Protein AF-A0A3D5RVN5-F1 (afdb_monomer_lite)

Radius of gyration: 19.56 Å; chains: 1; bounding box: 41×26×54 Å

Foldseek 3Di:
DDDQQDDADPPGDPVRVVVSVVSVVVVVVVVPVPDPPPPPCVLDDPVLLLLLLVLLVVDDLVRSCVVVVHDSVVSVVSLVVVCVSVVFDPDPCRSSVVSVVVVVSND

Structure (mmCIF, N/CA/C/O backbone):
data_AF-A0A3D5RVN5-F1
#
_entry.id   AF-A0A3D5RVN5-F1
#
loop_
_atom_site.group_PDB
_atom_site.id
_atom_site.type_symbol
_atom_site.label_atom_id
_atom_site.label_alt_id
_atom_site.label_comp_id
_atom_site.label_asym_id
_atom_site.label_entity_id
_atom_site.label_seq_id
_atom_site.pdbx_PDB_ins_code
_atom_site.Cartn_x
_atom_site.Cartn_y
_atom_site.Cartn_z
_atom_site.occupancy
_atom_site.B_iso_or_equiv
_atom_site.auth_seq_id
_atom_site.auth_comp_id
_atom_site.auth_asym_id
_atom_site.auth_atom_id
_atom_site.pdbx_PDB_model_num
ATOM 1 N N . THR A 1 1 ? -13.502 -12.939 15.992 1.00 49.72 1 THR A N 1
ATOM 2 C CA . THR A 1 1 ? -13.423 -12.189 17.265 1.00 49.72 1 THR A CA 1
ATOM 3 C C . THR A 1 1 ? -13.947 -10.793 17.013 1.00 49.72 1 THR A C 1
ATOM 5 O O . THR A 1 1 ? -13.400 -10.099 16.169 1.00 49.72 1 THR A O 1
ATOM 8 N N . THR A 1 2 ? -15.058 -10.403 17.633 1.00 63.16 2 THR A N 1
ATOM 9 C CA . THR A 1 2 ? -15.615 -9.047 17.506 1.00 63.16 2 THR A CA 1
ATOM 10 C C . THR A 1 2 ? -14.771 -8.077 18.327 1.00 63.16 2 THR A C 1
ATOM 12 O O . THR A 1 2 ? -14.625 -8.278 19.530 1.00 63.16 2 THR A O 1
ATOM 15 N N . ASN A 1 3 ? -14.202 -7.056 17.683 1.00 76.62 3 ASN A N 1
ATOM 16 C CA . ASN A 1 3 ? -13.472 -5.984 18.357 1.00 76.62 3 ASN A CA 1
ATOM 17 C C . ASN A 1 3 ? -14.460 -4.843 18.673 1.00 76.62 3 ASN A C 1
ATOM 19 O O . ASN A 1 3 ? -14.950 -4.217 17.732 1.00 76.62 3 ASN A O 1
ATOM 23 N N . PRO A 1 4 ? -14.831 -4.608 19.941 1.00 82.06 4 PRO A N 1
ATOM 24 C CA . PRO A 1 4 ? -15.766 -3.545 20.300 1.00 82.06 4 PRO A CA 1
ATOM 25 C C . PRO A 1 4 ? -15.130 -2.160 20.107 1.00 82.06 4 PRO A C 1
ATOM 27 O O . PRO A 1 4 ? -13.950 -1.966 20.385 1.00 82.06 4 PRO A O 1
ATOM 30 N N . TYR A 1 5 ? -15.924 -1.187 19.654 1.00 83.50 5 TYR A N 1
ATOM 31 C CA . TYR A 1 5 ? -15.461 0.188 19.404 1.00 83.50 5 TYR A CA 1
ATOM 32 C C . TYR A 1 5 ? -15.256 1.016 20.682 1.00 83.50 5 TYR A C 1
ATOM 34 O O . TYR A 1 5 ? -14.568 2.032 20.662 1.00 83.50 5 TYR A O 1
ATOM 42 N N . GLY A 1 6 ? -15.833 0.578 21.799 1.00 84.25 6 GLY A N 1
ATOM 43 C CA . GLY A 1 6 ? -15.680 1.205 23.103 1.00 84.25 6 GLY A CA 1
ATOM 44 C C . GLY A 1 6 ? -16.324 0.357 24.195 1.00 84.25 6 GLY A C 1
ATOM 45 O O . GLY A 1 6 ? -17.112 -0.548 23.911 1.00 84.25 6 GLY A O 1
ATOM 46 N N . PHE A 1 7 ? -15.969 0.641 25.445 1.00 87.00 7 PHE A N 1
ATOM 47 C CA . PHE A 1 7 ? -16.444 -0.093 26.615 1.00 87.00 7 PHE A CA 1
ATOM 48 C C . PHE A 1 7 ? -17.177 0.850 27.570 1.00 87.00 7 PHE A C 1
ATOM 50 O O . PHE A 1 7 ? -16.694 1.938 27.870 1.00 87.00 7 PHE A O 1
ATOM 57 N N . LEU A 1 8 ? -18.323 0.401 28.082 1.00 91.00 8 LEU A N 1
ATOM 58 C CA . LEU A 1 8 ? -19.117 1.100 29.092 1.00 91.00 8 LEU A CA 1
ATOM 59 C C . LEU A 1 8 ? -19.122 0.276 30.380 1.00 91.00 8 LEU A C 1
ATOM 61 O O . LEU A 1 8 ? -19.631 -0.844 30.406 1.00 91.00 8 LEU A O 1
ATOM 65 N N . VAL A 1 9 ? -18.555 0.836 31.448 1.00 87.56 9 VAL A N 1
ATOM 66 C CA . VAL A 1 9 ? -18.496 0.202 32.773 1.00 87.56 9 VAL A CA 1
ATOM 67 C C . VAL A 1 9 ? -19.555 0.826 33.677 1.00 87.56 9 VAL A C 1
ATOM 69 O O . VAL A 1 9 ? -19.736 2.041 33.686 1.00 87.56 9 VAL A O 1
ATOM 72 N N . LYS A 1 10 ? -20.282 -0.010 34.426 1.00 88.81 10 LYS A N 1
ATOM 73 C CA . LYS A 1 10 ? -21.294 0.448 35.386 1.00 88.81 10 LYS A CA 1
ATOM 74 C C . LYS A 1 10 ? -20.659 0.843 36.730 1.00 88.81 10 LYS A C 1
ATOM 76 O O . LYS A 1 10 ? -19.724 0.168 37.155 1.00 88.81 10 LYS A O 1
ATOM 81 N N . PRO A 1 11 ? -21.229 1.831 37.443 1.00 89.81 11 PRO A N 1
ATOM 82 C CA . PRO A 1 11 ? -22.283 2.747 36.996 1.00 89.81 11 PRO A CA 1
ATOM 83 C C . PRO A 1 11 ? -21.733 3.752 35.969 1.00 89.81 11 PRO A C 1
ATOM 85 O O . PRO A 1 11 ? -20.658 4.314 36.157 1.00 89.81 11 PRO A O 1
ATOM 88 N N . TYR A 1 12 ? -22.455 3.952 34.866 1.00 85.88 12 TYR A N 1
ATOM 89 C CA . TYR A 1 12 ? -22.026 4.845 33.788 1.00 85.88 12 TYR A CA 1
ATOM 90 C C . TYR A 1 12 ? -22.633 6.238 33.938 1.00 85.88 12 TYR A C 1
ATOM 92 O O . TYR A 1 12 ? -23.729 6.403 34.472 1.00 85.88 12 TYR A O 1
ATOM 100 N N . HIS A 1 13 ? -21.919 7.226 33.410 1.00 90.94 13 HIS A N 1
ATOM 101 C CA . HIS A 1 13 ? -22.361 8.612 33.339 1.00 90.94 13 HIS A CA 1
ATOM 102 C C . HIS A 1 13 ? -22.850 8.917 31.922 1.00 90.94 13 HIS A C 1
ATOM 104 O O . HIS A 1 13 ? -22.323 8.368 30.952 1.00 90.94 13 HIS A O 1
ATOM 110 N N . GLU A 1 14 ? -23.831 9.810 31.800 1.00 91.94 14 GLU A N 1
ATOM 111 C CA . GLU A 1 14 ? -24.433 10.211 30.520 1.00 91.94 14 GLU A CA 1
ATOM 112 C C . GLU A 1 14 ? -23.368 10.631 29.493 1.00 91.94 14 GLU A C 1
ATOM 114 O O . GLU A 1 14 ? -23.342 10.111 28.379 1.00 91.94 14 GLU A O 1
ATOM 119 N N . ALA A 1 15 ? -22.395 11.450 29.908 1.00 89.44 15 ALA A N 1
ATOM 120 C CA . ALA A 1 15 ? -21.283 11.877 29.057 1.00 89.44 15 ALA A CA 1
ATOM 121 C C . ALA A 1 15 ? -20.490 10.697 28.458 1.00 89.44 15 ALA A C 1
ATOM 123 O O . ALA A 1 15 ? -20.151 10.709 27.278 1.00 89.44 15 ALA A O 1
ATOM 124 N N . THR A 1 16 ? -20.239 9.642 29.241 1.00 89.19 16 THR A N 1
ATOM 125 C CA . THR A 1 16 ? -19.499 8.459 28.774 1.00 89.1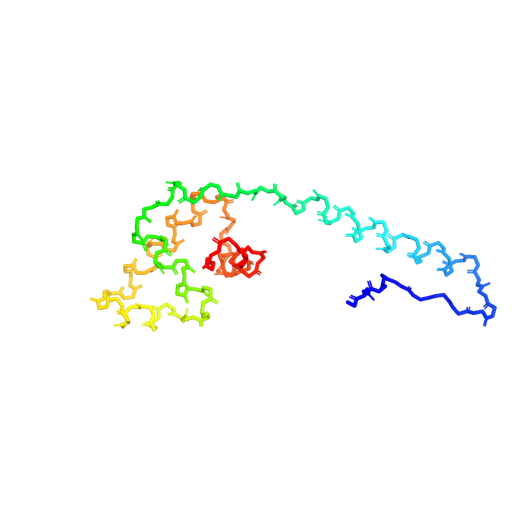9 16 THR A CA 1
ATOM 126 C C . THR A 1 16 ? -20.291 7.672 27.733 1.00 89.19 16 THR A C 1
ATOM 128 O O . THR A 1 16 ? -19.707 7.142 26.787 1.00 89.19 16 THR A O 1
ATOM 131 N N . VAL A 1 17 ? -21.618 7.609 27.877 1.00 92.88 17 VAL A N 1
ATOM 132 C CA . VAL A 1 17 ? -22.498 6.974 26.887 1.00 92.88 17 VAL A CA 1
ATOM 133 C C . VAL A 1 17 ? -22.442 7.742 25.569 1.00 92.88 17 VAL A C 1
ATOM 135 O O . VAL A 1 17 ? -22.201 7.129 24.530 1.00 92.88 17 VAL A O 1
ATOM 138 N N . HIS A 1 18 ? -22.569 9.072 25.617 1.00 93.62 18 HIS A N 1
ATOM 139 C CA . HIS A 1 18 ? -22.499 9.922 24.427 1.00 93.62 18 HIS A CA 1
ATOM 140 C C . HIS A 1 18 ? -21.174 9.769 23.683 1.00 93.62 18 HIS A C 1
ATOM 142 O O . HIS A 1 18 ? -21.185 9.442 22.499 1.00 93.62 18 HIS A O 1
ATOM 148 N N . THR A 1 19 ? -20.039 9.893 24.377 1.00 89.50 19 THR A N 1
ATOM 149 C CA . THR A 1 19 ? -18.716 9.734 23.752 1.00 89.50 19 THR A CA 1
ATOM 150 C C . THR A 1 19 ? -18.540 8.345 23.139 1.00 89.50 19 THR A C 1
ATOM 152 O O . THR A 1 19 ? -18.024 8.217 22.033 1.00 89.50 19 THR A O 1
ATOM 155 N N . THR A 1 20 ? -18.994 7.287 23.821 1.00 91.56 20 THR A N 1
ATOM 156 C CA . THR A 1 20 ? -18.872 5.915 23.297 1.00 91.56 20 THR A CA 1
ATOM 157 C C . THR A 1 20 ? -19.691 5.729 22.016 1.00 91.56 20 THR A C 1
ATOM 159 O O . THR A 1 20 ? -19.219 5.097 21.071 1.00 91.56 20 THR A O 1
ATOM 162 N N . ILE A 1 21 ? -20.898 6.304 21.959 1.00 93.06 21 ILE A N 1
ATOM 163 C CA . ILE A 1 21 ? -21.747 6.281 20.761 1.00 93.06 21 ILE A CA 1
ATOM 164 C C . ILE A 1 21 ? -21.105 7.091 19.630 1.00 93.06 21 ILE A C 1
ATOM 166 O O . ILE A 1 21 ? -21.031 6.600 18.506 1.00 93.06 21 ILE A O 1
ATOM 170 N N . GLU A 1 22 ? -20.596 8.291 19.913 1.00 91.88 22 GLU A N 1
ATOM 171 C CA . GLU A 1 22 ? -19.921 9.135 18.919 1.00 91.88 22 GLU A CA 1
ATOM 172 C C . GLU A 1 22 ? -18.711 8.430 18.295 1.00 91.88 22 GLU A C 1
ATOM 174 O O . GLU A 1 22 ? -18.578 8.401 17.071 1.00 91.88 22 GLU A O 1
ATOM 179 N N . LEU A 1 23 ? -17.870 7.787 19.112 1.00 89.12 23 LEU A N 1
ATOM 180 C CA . LEU A 1 23 ? -16.720 7.011 18.639 1.00 89.12 23 LEU A CA 1
ATOM 181 C C . LEU A 1 23 ? -17.138 5.826 17.758 1.00 89.12 23 LEU A C 1
ATOM 183 O O . LEU A 1 23 ? -16.504 5.556 16.732 1.00 89.12 23 LEU A O 1
ATOM 187 N N . ALA A 1 24 ? -18.205 5.119 18.139 1.00 89.81 24 ALA A N 1
ATOM 188 C CA . ALA A 1 24 ? -18.737 4.011 17.354 1.00 89.81 24 ALA A CA 1
ATOM 189 C C . ALA A 1 24 ? -19.282 4.488 15.996 1.00 89.81 24 ALA A C 1
ATOM 191 O O . ALA A 1 24 ? -19.005 3.864 14.971 1.00 89.81 24 ALA A O 1
ATOM 192 N N . LEU A 1 25 ? -19.999 5.616 15.972 1.00 89.88 25 LEU A N 1
ATOM 193 C CA . LEU A 1 25 ? -20.540 6.211 14.749 1.00 89.88 25 LEU A CA 1
ATOM 194 C C . LEU A 1 25 ? -19.440 6.741 13.820 1.00 89.88 25 LEU A C 1
ATOM 196 O O . LEU A 1 25 ? -19.510 6.505 12.615 1.00 89.88 25 LEU A O 1
ATOM 200 N N . ASP A 1 26 ? -18.408 7.410 14.344 1.00 86.94 26 ASP A N 1
ATOM 201 C CA . ASP A 1 26 ? -17.267 7.869 13.534 1.00 86.94 26 ASP A CA 1
ATOM 202 C C . ASP A 1 26 ? -16.520 6.691 12.895 1.00 86.94 26 ASP A C 1
ATOM 204 O O . ASP A 1 26 ? -16.218 6.691 11.699 1.00 86.94 26 ASP A O 1
ATOM 208 N N . SER A 1 27 ? -16.296 5.636 13.681 1.00 82.69 27 SER A N 1
ATOM 209 C CA . SER A 1 27 ? -15.653 4.408 13.209 1.00 82.69 27 SER A CA 1
ATOM 210 C C . SER A 1 27 ? -16.481 3.697 12.135 1.00 82.69 27 SER A C 1
ATOM 212 O O . SER A 1 27 ? -15.921 3.156 11.180 1.00 82.69 27 SER A O 1
ATOM 214 N N . PHE A 1 28 ? -17.811 3.705 12.265 1.00 82.25 28 PHE A N 1
ATOM 215 C CA . PHE A 1 28 ? -18.715 3.134 11.269 1.00 82.25 28 PHE A CA 1
ATOM 216 C C . PHE A 1 28 ? -18.719 3.947 9.970 1.00 82.25 28 PHE A C 1
ATOM 218 O O . PHE A 1 28 ? -18.559 3.376 8.895 1.00 82.25 28 PHE A O 1
ATOM 225 N N . ARG A 1 29 ? -18.797 5.281 10.061 1.00 81.44 29 ARG A N 1
ATOM 226 C CA . ARG A 1 29 ? -18.733 6.173 8.891 1.00 81.44 29 ARG A CA 1
ATOM 227 C C . ARG A 1 29 ? -17.432 6.001 8.119 1.00 81.44 29 ARG A C 1
ATOM 229 O O . ARG A 1 29 ? -17.480 5.873 6.902 1.00 81.44 29 ARG A O 1
ATOM 236 N N . LYS A 1 30 ? -16.291 5.913 8.816 1.00 70.81 30 LYS A N 1
ATOM 237 C CA . LYS A 1 30 ? -14.999 5.598 8.186 1.00 70.81 30 LYS A CA 1
ATOM 238 C C . LYS A 1 30 ? -15.062 4.298 7.392 1.00 70.81 30 LYS A C 1
ATOM 240 O O . LYS A 1 30 ? -14.575 4.263 6.271 1.00 70.81 30 LYS A O 1
ATOM 245 N N . LYS A 1 31 ? -15.709 3.265 7.936 1.00 66.62 31 LYS A N 1
ATOM 246 C CA . LYS A 1 31 ? -15.850 1.959 7.284 1.00 66.62 31 LYS A CA 1
ATOM 247 C C . LYS A 1 31 ? -16.752 1.984 6.040 1.00 66.62 31 LYS A C 1
ATOM 249 O O . LYS A 1 31 ? -16.490 1.213 5.130 1.00 66.62 31 LYS A O 1
ATOM 254 N N . GLU A 1 32 ? -17.769 2.847 5.982 1.00 60.09 32 GLU A N 1
ATOM 255 C CA . GLU A 1 32 ? -18.590 3.049 4.771 1.00 60.09 32 GLU A CA 1
ATOM 256 C C . GLU A 1 32 ? -17.899 3.918 3.707 1.00 60.09 32 GLU A C 1
ATOM 258 O O . GLU A 1 32 ? -18.162 3.758 2.518 1.00 60.09 32 GLU A O 1
ATOM 263 N N . THR A 1 33 ? -17.004 4.825 4.111 1.00 55.38 33 THR A N 1
ATOM 264 C CA . THR A 1 33 ? -16.196 5.637 3.182 1.00 55.38 33 THR A CA 1
ATOM 265 C C . THR A 1 33 ? -14.912 4.968 2.707 1.00 55.38 33 THR A C 1
ATOM 267 O O . THR A 1 33 ? -14.303 5.471 1.768 1.00 55.38 33 THR A O 1
ATOM 270 N N . GLU A 1 34 ? -14.485 3.862 3.322 1.00 53.09 34 GLU A N 1
ATOM 271 C CA . GLU A 1 34 ? -13.514 2.964 2.696 1.00 53.09 34 GLU A CA 1
ATOM 272 C C . GLU A 1 34 ? -14.242 2.327 1.510 1.00 53.09 34 GLU A C 1
ATOM 274 O O . GLU A 1 34 ? -15.178 1.549 1.726 1.00 53.09 34 GLU A O 1
ATOM 279 N N . PRO A 1 35 ? -13.909 2.686 0.258 1.00 49.41 35 PRO A N 1
ATOM 280 C CA . PRO A 1 35 ? -14.626 2.148 -0.873 1.00 49.41 35 PRO A CA 1
ATOM 281 C C . PRO A 1 35 ? -14.443 0.632 -0.857 1.00 49.41 35 PRO A C 1
ATOM 283 O O . PRO A 1 35 ? -13.367 0.104 -1.127 1.00 49.41 35 PRO A O 1
ATOM 286 N N . SER A 1 36 ? -15.545 -0.068 -0.601 1.00 49.41 36 SER A N 1
ATOM 287 C CA . SER A 1 36 ? -15.819 -1.413 -1.099 1.00 49.41 36 SER A CA 1
ATOM 288 C C . SER A 1 36 ? -15.883 -1.365 -2.636 1.00 49.41 36 SER A C 1
ATOM 290 O O . SER A 1 36 ? -16.872 -1.740 -3.258 1.00 49.41 36 SER A O 1
ATOM 292 N N . SER A 1 37 ? -14.857 -0.821 -3.279 1.00 54.12 37 SER A N 1
ATOM 293 C CA . SER A 1 37 ? -14.628 -1.018 -4.692 1.00 54.12 37 SER A CA 1
ATOM 294 C C . SER A 1 37 ? -13.873 -2.329 -4.775 1.00 54.12 37 SER A C 1
ATOM 296 O O . SER A 1 37 ? -12.683 -2.366 -4.465 1.00 54.12 37 SER A O 1
ATOM 298 N N . GLU A 1 38 ? -14.553 -3.406 -5.164 1.00 59.94 38 GLU A N 1
ATOM 299 C CA . GLU A 1 38 ? -13.875 -4.487 -5.874 1.00 59.94 38 GLU A CA 1
ATOM 300 C C . GLU A 1 38 ? -13.108 -3.816 -7.016 1.00 59.94 38 GLU A C 1
ATOM 302 O O . GLU A 1 38 ? -13.683 -3.411 -8.026 1.00 59.94 38 GLU A O 1
ATOM 307 N N . VAL A 1 39 ? -11.823 -3.542 -6.792 1.00 66.25 39 VAL A N 1
ATOM 308 C CA . VAL A 1 39 ? -10.998 -2.909 -7.808 1.00 66.25 39 VAL A CA 1
ATOM 309 C C . VAL A 1 39 ? -10.810 -3.956 -8.878 1.00 66.25 39 VAL A C 1
ATOM 311 O O . VAL A 1 39 ? -10.202 -4.999 -8.634 1.00 66.25 39 VAL A O 1
ATOM 314 N N . ASP A 1 40 ? -11.350 -3.672 -10.057 1.00 75.06 40 ASP A N 1
ATOM 315 C CA . ASP A 1 40 ? -11.173 -4.533 -11.206 1.00 75.06 40 ASP A CA 1
ATOM 316 C C . ASP A 1 40 ? -9.678 -4.623 -11.538 1.00 75.06 40 ASP A C 1
ATOM 318 O O . ASP A 1 40 ? -9.060 -3.685 -12.044 1.00 75.06 40 ASP A O 1
ATOM 322 N N . LEU A 1 41 ? -9.076 -5.775 -11.237 1.00 79.56 41 LEU A N 1
ATOM 323 C CA . LEU A 1 41 ? -7.661 -6.038 -11.489 1.00 79.56 41 LEU A CA 1
ATOM 324 C C . LEU A 1 41 ? -7.331 -6.087 -12.992 1.00 79.56 41 LEU A C 1
ATOM 326 O O . LEU A 1 41 ? -6.148 -6.155 -13.357 1.00 79.56 41 LEU A O 1
ATOM 330 N N . SER A 1 42 ? -8.346 -6.046 -13.866 1.00 81.06 42 SER A N 1
ATOM 331 C CA . SER A 1 42 ? -8.185 -5.954 -15.318 1.00 81.06 42 SER A CA 1
ATOM 332 C C . SER A 1 42 ? -7.531 -4.639 -15.760 1.00 81.06 42 SER A C 1
ATOM 334 O O . SER A 1 42 ? -6.835 -4.626 -16.776 1.00 81.06 42 SER A O 1
ATOM 336 N N . ILE A 1 43 ? -7.640 -3.561 -14.968 1.00 87.69 43 ILE A N 1
ATOM 337 C CA . ILE A 1 43 ? -7.029 -2.256 -15.288 1.00 87.69 43 ILE A CA 1
ATOM 338 C C . ILE A 1 43 ? -5.493 -2.300 -15.272 1.00 87.69 43 ILE A C 1
ATOM 340 O O . ILE A 1 43 ? -4.808 -1.445 -15.853 1.00 87.69 43 ILE A O 1
ATOM 344 N N . PHE A 1 44 ? -4.925 -3.295 -14.590 1.00 90.62 44 PHE A N 1
ATOM 345 C CA . PHE A 1 44 ? -3.488 -3.484 -14.483 1.00 90.62 44 PHE A CA 1
ATOM 346 C C . PHE A 1 44 ? -2.954 -4.365 -15.610 1.00 90.62 44 PHE A C 1
ATOM 348 O O . PHE A 1 44 ? -3.585 -5.307 -16.086 1.00 90.62 44 PHE A O 1
ATOM 355 N N . THR A 1 45 ? -1.729 -4.085 -16.023 1.00 92.88 45 THR A N 1
ATOM 356 C CA . THR A 1 45 ? -0.950 -4.972 -16.885 1.00 92.88 45 THR A CA 1
ATOM 357 C C . THR A 1 45 ? -0.477 -6.197 -16.098 1.00 92.88 45 THR A C 1
ATOM 359 O O . THR A 1 45 ? -0.484 -6.212 -14.865 1.00 92.88 45 THR A O 1
ATOM 362 N N . SER A 1 46 ? -0.017 -7.233 -16.801 1.00 90.44 46 SER A N 1
ATOM 363 C CA . SER A 1 46 ? 0.577 -8.419 -16.169 1.00 90.44 46 SER A CA 1
ATOM 364 C C . SER A 1 46 ? 1.754 -8.060 -15.255 1.00 90.44 46 SER A C 1
ATOM 366 O O . SER A 1 46 ? 1.809 -8.534 -14.125 1.00 90.44 46 SER A O 1
ATOM 368 N N . ALA A 1 47 ? 2.647 -7.171 -15.701 1.00 90.88 47 ALA A N 1
ATOM 369 C CA . ALA A 1 47 ? 3.791 -6.716 -14.912 1.00 90.88 47 ALA A CA 1
ATOM 370 C C . ALA A 1 47 ? 3.364 -5.958 -13.643 1.00 90.88 47 ALA A C 1
ATOM 372 O O . ALA A 1 47 ? 3.900 -6.196 -12.563 1.00 90.88 47 ALA A O 1
ATOM 373 N N . GLU A 1 48 ? 2.366 -5.078 -13.745 1.00 93.25 48 GLU A N 1
ATOM 374 C CA . GLU A 1 48 ? 1.844 -4.333 -12.593 1.00 93.25 48 GLU A CA 1
ATOM 375 C C . GLU A 1 48 ? 1.174 -5.255 -11.566 1.00 93.25 48 GLU A C 1
ATOM 377 O O . GLU A 1 48 ? 1.377 -5.067 -10.368 1.00 93.25 48 GLU A O 1
ATOM 382 N N . ARG A 1 49 ? 0.447 -6.289 -12.013 1.00 91.94 49 ARG A N 1
ATOM 383 C CA . ARG A 1 49 ? -0.119 -7.311 -11.117 1.00 91.94 49 ARG A CA 1
ATOM 384 C C . ARG A 1 49 ? 0.961 -8.089 -10.370 1.00 91.94 49 ARG A C 1
ATOM 386 O O . ARG A 1 49 ? 0.826 -8.316 -9.170 1.00 91.94 49 ARG A O 1
ATOM 393 N N . VAL A 1 50 ? 2.051 -8.451 -11.047 1.00 93.12 50 VAL A N 1
ATOM 394 C CA . VAL A 1 50 ? 3.197 -9.105 -10.396 1.00 93.12 50 VAL A CA 1
ATOM 395 C C . VAL A 1 50 ? 3.807 -8.183 -9.339 1.00 93.12 50 VAL A C 1
ATOM 397 O O . VAL A 1 50 ? 4.018 -8.604 -8.206 1.00 93.12 50 VAL A O 1
ATOM 400 N N . VAL A 1 51 ? 4.022 -6.905 -9.663 1.00 94.56 51 VAL A N 1
ATOM 401 C CA . VAL A 1 51 ? 4.524 -5.918 -8.693 1.00 94.56 51 VAL A CA 1
ATOM 402 C C . VAL A 1 51 ? 3.571 -5.772 -7.499 1.00 94.56 51 VAL A C 1
ATOM 404 O O . VAL A 1 51 ? 4.042 -5.754 -6.365 1.00 94.56 51 VAL A O 1
ATOM 407 N N . LEU A 1 52 ? 2.252 -5.723 -7.715 1.00 92.69 52 LEU A N 1
ATOM 408 C CA . LEU A 1 52 ? 1.249 -5.693 -6.640 1.00 92.69 52 LEU A CA 1
ATOM 409 C C . LEU A 1 52 ? 1.338 -6.923 -5.723 1.00 92.69 52 LEU A C 1
ATOM 411 O O . LEU A 1 52 ? 1.335 -6.767 -4.503 1.00 92.69 52 LEU A O 1
ATOM 415 N N . SER A 1 53 ? 1.480 -8.123 -6.293 1.00 91.69 53 SER A N 1
ATOM 416 C CA . SER A 1 53 ? 1.637 -9.367 -5.525 1.00 91.69 53 SER A CA 1
ATOM 417 C C . SER A 1 53 ? 2.913 -9.362 -4.674 1.00 91.69 53 SER A C 1
ATOM 419 O O . SER A 1 53 ? 2.877 -9.697 -3.491 1.00 91.69 53 SER A O 1
ATOM 421 N N . LEU A 1 54 ? 4.039 -8.889 -5.217 1.00 93.75 54 LEU A N 1
ATOM 422 C CA . LEU A 1 54 ? 5.293 -8.797 -4.460 1.00 93.75 54 LEU A CA 1
ATOM 423 C C . LEU A 1 54 ? 5.229 -7.721 -3.358 1.00 93.75 54 LEU A C 1
ATOM 425 O O . LEU A 1 54 ? 5.796 -7.897 -2.279 1.00 93.75 54 LEU A O 1
ATOM 429 N N . ILE A 1 55 ? 4.494 -6.624 -3.581 1.00 93.00 55 ILE A N 1
ATOM 430 C CA . ILE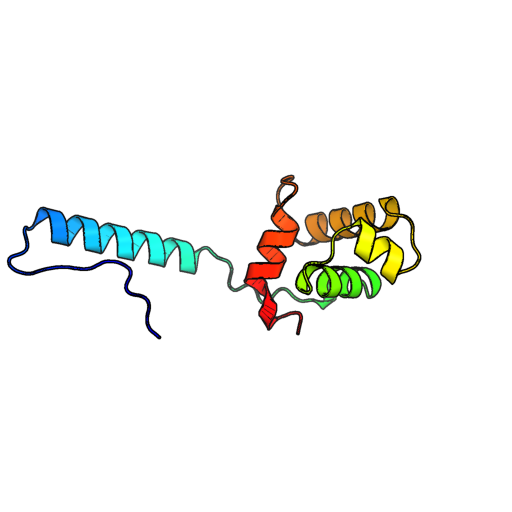 A 1 55 ? 4.217 -5.626 -2.533 1.00 93.00 55 ILE A CA 1
ATOM 431 C C . ILE A 1 55 ? 3.334 -6.232 -1.430 1.00 93.00 55 ILE A C 1
ATOM 433 O O . ILE A 1 55 ? 3.570 -5.953 -0.254 1.00 93.00 55 ILE A O 1
ATOM 437 N N . ASN A 1 56 ? 2.363 -7.087 -1.775 1.00 92.19 56 ASN A N 1
ATOM 438 C CA . ASN A 1 56 ? 1.532 -7.804 -0.798 1.00 92.19 56 ASN A CA 1
ATOM 439 C C . ASN A 1 56 ? 2.379 -8.717 0.108 1.00 92.19 56 ASN A C 1
ATOM 441 O O . ASN A 1 56 ? 2.132 -8.826 1.309 1.00 92.19 56 ASN A O 1
ATOM 445 N N . GLN A 1 57 ? 3.459 -9.276 -0.439 1.00 91.88 57 GLN A N 1
ATOM 446 C CA . GLN A 1 57 ? 4.469 -10.047 0.294 1.00 91.88 57 GLN A CA 1
ATOM 447 C C . GLN A 1 57 ? 5.450 -9.173 1.106 1.00 91.88 57 GLN A C 1
ATOM 449 O O . GLN A 1 57 ? 6.432 -9.680 1.642 1.00 91.88 57 GLN A O 1
ATOM 454 N N . ASN A 1 58 ? 5.195 -7.865 1.237 1.00 91.50 58 ASN A N 1
ATOM 455 C CA . ASN A 1 58 ? 6.042 -6.885 1.929 1.00 91.50 58 ASN A CA 1
ATOM 456 C C . ASN A 1 58 ? 7.456 -6.728 1.338 1.00 91.50 58 ASN A C 1
ATOM 458 O O . ASN A 1 58 ? 8.380 -6.310 2.039 1.00 91.50 58 ASN A O 1
ATOM 462 N N . MET A 1 59 ? 7.647 -7.022 0.048 1.00 94.06 59 MET A N 1
ATOM 463 C CA . MET A 1 59 ? 8.943 -6.815 -0.595 1.00 94.06 59 MET A CA 1
ATOM 464 C C . MET A 1 59 ? 9.200 -5.328 -0.860 1.00 94.06 59 MET A C 1
ATOM 466 O O . MET A 1 59 ? 8.343 -4.577 -1.331 1.00 94.06 59 MET A O 1
ATOM 470 N N . THR A 1 60 ? 10.426 -4.888 -0.586 1.00 94.12 60 THR A N 1
ATOM 471 C CA . THR A 1 60 ? 10.877 -3.529 -0.900 1.00 94.12 60 THR A CA 1
ATOM 472 C C . THR A 1 60 ? 11.133 -3.358 -2.397 1.00 94.12 60 THR A C 1
ATOM 474 O O . THR A 1 60 ? 11.392 -4.318 -3.113 1.00 94.12 60 THR A O 1
ATOM 477 N N . THR A 1 61 ? 11.167 -2.111 -2.880 1.00 94.12 61 THR A N 1
ATOM 478 C CA . THR A 1 61 ? 11.500 -1.799 -4.291 1.00 94.12 61 THR A CA 1
ATOM 479 C C . THR A 1 61 ? 12.801 -2.471 -4.746 1.00 94.12 61 THR A C 1
ATOM 481 O O . THR A 1 61 ? 12.879 -2.944 -5.875 1.00 94.12 61 THR A O 1
ATOM 484 N N . LYS A 1 62 ? 13.806 -2.538 -3.860 1.00 95.06 62 LYS A N 1
ATOM 485 C CA . LYS A 1 62 ? 15.089 -3.190 -4.136 1.00 95.06 62 LYS A CA 1
ATOM 486 C C . LYS A 1 62 ? 14.919 -4.705 -4.289 1.00 95.06 62 LYS A C 1
ATOM 488 O O . LYS A 1 62 ? 15.326 -5.255 -5.304 1.00 95.06 62 LYS A O 1
ATOM 493 N N . GLN A 1 63 ? 14.235 -5.351 -3.348 1.00 96.62 63 GLN A N 1
ATOM 494 C CA . GLN A 1 63 ? 13.974 -6.793 -3.412 1.00 96.62 63 GLN A CA 1
ATOM 495 C C . GLN A 1 63 ? 13.114 -7.171 -4.624 1.00 96.62 63 GLN A C 1
ATOM 497 O O . GLN A 1 63 ? 13.395 -8.163 -5.281 1.00 96.62 63 GLN A O 1
ATOM 502 N N . ILE A 1 64 ? 12.104 -6.365 -4.964 1.00 96.06 64 ILE A N 1
ATOM 503 C CA . ILE A 1 64 ? 11.288 -6.564 -6.171 1.00 96.06 64 ILE A CA 1
ATOM 504 C C . ILE A 1 64 ? 12.158 -6.448 -7.426 1.00 96.06 64 ILE A C 1
ATOM 506 O O . ILE A 1 64 ? 12.017 -7.246 -8.347 1.00 96.06 64 ILE A O 1
ATOM 510 N N . SER A 1 65 ? 13.067 -5.469 -7.464 1.00 96.50 65 SER A N 1
ATOM 511 C CA . SER A 1 65 ? 13.959 -5.275 -8.609 1.00 96.50 65 SER A CA 1
ATOM 512 C C . SER A 1 65 ? 14.921 -6.448 -8.800 1.00 96.50 65 SER A C 1
ATOM 514 O O . SER A 1 65 ? 15.102 -6.907 -9.923 1.00 96.50 65 SER A O 1
ATOM 516 N N . GLU A 1 66 ? 15.449 -6.995 -7.702 1.00 96.81 66 GLU A N 1
ATOM 517 C CA . GLU A 1 66 ? 16.290 -8.195 -7.707 1.00 96.81 66 GLU A CA 1
ATOM 518 C C . GLU A 1 66 ? 15.483 -9.431 -8.130 1.00 96.81 66 GLU A C 1
ATOM 520 O O . GLU A 1 66 ? 15.919 -10.180 -8.999 1.00 96.81 66 GLU A O 1
ATOM 525 N N . HIS A 1 67 ? 14.272 -9.604 -7.592 1.00 95.62 67 HIS A N 1
ATOM 526 C CA . HIS A 1 67 ? 13.394 -10.735 -7.904 1.00 95.62 67 HIS A CA 1
ATOM 527 C C . HIS A 1 67 ? 12.973 -10.769 -9.379 1.00 95.62 67 HIS A C 1
ATOM 529 O O . HIS A 1 67 ? 12.954 -11.827 -9.998 1.00 95.62 67 HIS A O 1
ATOM 535 N N . LEU A 1 68 ? 12.662 -9.606 -9.957 1.00 94.25 68 LEU A N 1
ATOM 536 C CA . LEU A 1 68 ? 12.258 -9.482 -11.358 1.00 94.25 68 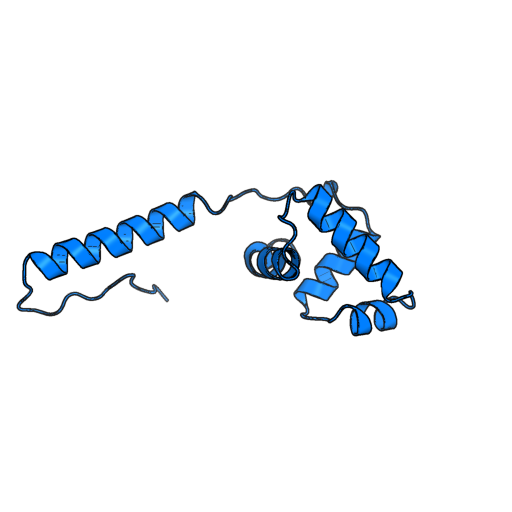LEU A CA 1
ATOM 537 C C . LEU A 1 68 ? 13.440 -9.287 -12.319 1.00 94.25 68 LEU A C 1
ATOM 539 O O . LEU A 1 68 ? 13.221 -9.202 -13.524 1.00 94.25 68 LEU A O 1
ATOM 543 N N . SER A 1 69 ? 14.677 -9.211 -11.813 1.00 95.38 69 SER A N 1
ATOM 544 C CA . SER A 1 69 ? 15.880 -8.903 -12.604 1.00 95.38 69 SER A CA 1
ATOM 545 C C . SER A 1 69 ? 15.754 -7.615 -13.439 1.00 95.38 69 SER A C 1
ATOM 547 O O . SER A 1 69 ? 16.201 -7.545 -14.582 1.00 95.38 69 SER A O 1
ATOM 549 N N . VAL A 1 70 ? 15.140 -6.575 -12.866 1.00 95.75 70 VAL A N 1
ATOM 550 C CA . VAL A 1 70 ? 14.962 -5.251 -13.492 1.00 95.75 70 VAL A CA 1
ATOM 551 C C . VAL A 1 70 ? 15.635 -4.159 -12.667 1.00 95.75 70 VAL A C 1
ATOM 553 O O . VAL A 1 70 ? 16.000 -4.359 -11.512 1.00 95.75 70 VAL A O 1
ATOM 556 N N . SER A 1 71 ? 15.778 -2.956 -13.229 1.00 96.62 71 SER A N 1
ATOM 557 C CA . SER A 1 71 ? 16.321 -1.832 -12.462 1.00 96.62 71 SER A CA 1
ATOM 558 C C . SER A 1 71 ? 15.356 -1.385 -11.344 1.00 96.62 71 SER A C 1
ATOM 560 O O . SER A 1 71 ? 14.134 -1.397 -11.541 1.00 96.62 71 SER A O 1
ATOM 562 N N . PRO A 1 72 ? 15.856 -0.887 -10.195 1.00 95.81 72 PRO A N 1
ATOM 563 C CA . PRO A 1 72 ? 15.005 -0.289 -9.162 1.00 95.81 72 PRO A CA 1
ATOM 564 C C . PRO A 1 72 ? 14.133 0.862 -9.687 1.00 95.81 72 PRO A C 1
ATOM 566 O O . PRO A 1 72 ? 13.017 1.068 -9.210 1.00 95.81 72 PRO A O 1
ATOM 569 N N . SER A 1 73 ? 14.622 1.604 -10.684 1.00 95.31 73 SER A N 1
ATOM 570 C CA . SER A 1 73 ? 13.880 2.678 -11.353 1.00 95.31 73 SER A CA 1
ATOM 571 C C . SER A 1 73 ? 12.681 2.146 -12.141 1.00 95.31 73 SER A C 1
ATOM 573 O O . SER A 1 73 ? 11.617 2.755 -12.113 1.00 95.31 73 SER A O 1
ATOM 575 N N . THR A 1 74 ? 12.805 0.971 -12.763 1.00 95.62 74 THR A N 1
ATOM 576 C CA . THR A 1 74 ? 11.697 0.294 -13.454 1.00 95.62 74 THR A CA 1
ATOM 577 C C . THR A 1 74 ? 10.576 -0.056 -12.476 1.00 95.62 74 THR A C 1
ATOM 579 O O . THR A 1 74 ? 9.410 0.231 -12.736 1.00 95.62 74 THR A O 1
ATOM 582 N N . VAL A 1 75 ? 10.917 -0.587 -11.296 1.00 95.56 75 VAL A N 1
ATOM 583 C CA . VAL A 1 75 ? 9.925 -0.880 -10.247 1.00 95.56 75 VAL A CA 1
ATOM 584 C C . VAL A 1 75 ? 9.257 0.401 -9.742 1.00 95.56 75 VAL A C 1
ATOM 586 O O . VAL A 1 75 ? 8.042 0.419 -9.556 1.00 95.56 75 VAL A O 1
ATOM 589 N N . LYS A 1 76 ? 10.010 1.496 -9.558 1.00 94.00 76 LYS A N 1
ATOM 590 C CA . LYS A 1 76 ? 9.426 2.805 -9.208 1.00 94.00 76 LYS A CA 1
ATOM 591 C C . LYS A 1 76 ? 8.420 3.278 -10.260 1.00 94.00 76 LYS A C 1
ATOM 593 O O . LYS A 1 76 ? 7.347 3.738 -9.881 1.00 94.00 76 LYS A O 1
ATOM 598 N N . ASN A 1 77 ? 8.728 3.107 -11.546 1.00 94.75 77 ASN A N 1
ATOM 599 C CA . ASN A 1 77 ? 7.824 3.472 -12.637 1.00 94.75 77 ASN A CA 1
ATOM 600 C C . ASN A 1 77 ? 6.538 2.638 -12.613 1.00 94.75 77 ASN A C 1
ATOM 602 O O . ASN A 1 77 ? 5.454 3.207 -12.698 1.00 94.75 77 ASN A O 1
ATOM 606 N N . HIS A 1 78 ? 6.634 1.318 -12.413 1.00 94.75 78 HIS A N 1
ATOM 607 C CA . HIS A 1 78 ? 5.446 0.474 -12.242 1.00 94.75 78 HIS A CA 1
ATOM 608 C C . HIS A 1 78 ? 4.606 0.912 -11.039 1.00 94.75 78 HIS A C 1
ATOM 610 O O . HIS A 1 78 ? 3.397 1.070 -11.165 1.00 94.75 78 HIS A O 1
ATOM 616 N N . ARG A 1 79 ? 5.232 1.187 -9.886 1.00 93.38 79 ARG A N 1
ATOM 617 C CA . ARG A 1 79 ? 4.530 1.694 -8.694 1.00 93.38 79 ARG A CA 1
ATOM 618 C C . ARG A 1 79 ? 3.828 3.026 -8.969 1.00 93.38 79 ARG A C 1
ATOM 620 O O . ARG A 1 79 ? 2.705 3.212 -8.518 1.00 93.38 79 ARG A O 1
ATOM 627 N N . HIS A 1 80 ? 4.454 3.923 -9.729 1.00 92.81 80 HIS A N 1
ATOM 628 C CA . HIS A 1 80 ? 3.850 5.196 -10.121 1.00 92.81 80 HIS A CA 1
ATOM 629 C C . HIS A 1 80 ? 2.646 5.005 -11.055 1.00 92.81 80 HIS A C 1
ATOM 631 O O . HIS A 1 80 ? 1.591 5.583 -10.807 1.00 92.81 80 HIS A O 1
ATOM 637 N N . ALA A 1 81 ? 2.773 4.153 -12.076 1.00 93.12 81 ALA A N 1
ATOM 638 C CA . ALA A 1 81 ? 1.674 3.825 -12.982 1.00 93.12 81 ALA A CA 1
ATOM 639 C C . ALA A 1 81 ? 0.486 3.205 -12.228 1.00 93.12 81 ALA A C 1
ATOM 641 O O . ALA A 1 81 ? -0.654 3.613 -12.433 1.00 93.12 81 ALA A O 1
ATOM 642 N N . ILE A 1 82 ? 0.754 2.294 -11.286 1.00 92.75 82 ILE A N 1
ATOM 643 C CA . ILE A 1 82 ? -0.269 1.700 -10.417 1.00 92.75 82 ILE A CA 1
ATOM 644 C C . ILE A 1 82 ? -0.956 2.774 -9.567 1.00 92.75 82 ILE A C 1
ATOM 646 O O . ILE A 1 82 ? -2.183 2.830 -9.549 1.00 92.75 82 ILE A O 1
ATOM 650 N N . CYS A 1 83 ? -0.197 3.655 -8.902 1.00 90.88 83 CYS A N 1
ATOM 651 C CA . CYS A 1 83 ? -0.778 4.763 -8.136 1.00 90.88 83 CYS A CA 1
ATOM 652 C C . CYS A 1 83 ? -1.668 5.655 -9.006 1.00 90.88 83 CYS A C 1
ATOM 654 O O . CYS A 1 83 ? -2.750 6.033 -8.569 1.00 90.88 83 CYS A O 1
ATOM 656 N N . SER A 1 84 ? -1.234 5.962 -10.232 1.00 90.44 84 SER A N 1
ATOM 657 C CA . SER A 1 84 ? -2.004 6.775 -11.173 1.00 90.44 84 SER A CA 1
ATOM 658 C C . SER A 1 84 ? -3.303 6.087 -11.595 1.00 90.44 84 SER A C 1
ATOM 660 O O . SER A 1 84 ? -4.340 6.743 -11.614 1.00 90.44 84 SER A O 1
ATOM 662 N N . LYS A 1 85 ? -3.273 4.777 -11.871 1.00 90.12 85 LYS A N 1
ATOM 663 C CA . LYS A 1 85 ? -4.469 3.986 -12.208 1.00 90.12 85 LYS A CA 1
ATOM 664 C C . LYS A 1 85 ? -5.458 3.878 -11.049 1.00 90.12 85 LYS A C 1
ATOM 666 O O . LYS A 1 85 ? -6.660 3.881 -11.277 1.00 90.12 85 LYS A O 1
ATOM 671 N N . LEU A 1 86 ? -4.952 3.803 -9.821 1.00 87.81 86 LEU A N 1
ATOM 672 C CA . LEU A 1 86 ? -5.759 3.747 -8.600 1.00 87.81 86 LEU A CA 1
ATOM 673 C C . LEU A 1 86 ? -6.217 5.127 -8.099 1.00 87.81 86 LEU A C 1
ATOM 675 O O . LEU A 1 86 ? -6.953 5.197 -7.120 1.00 87.81 86 LEU A O 1
ATOM 679 N N . GLY A 1 87 ? -5.752 6.223 -8.708 1.00 86.12 87 GLY A N 1
ATOM 680 C CA . GLY A 1 87 ? -6.029 7.577 -8.221 1.00 86.12 87 GLY A CA 1
ATOM 681 C C . GLY A 1 87 ? -5.464 7.857 -6.822 1.00 86.12 87 GLY A C 1
ATOM 682 O O . GLY A 1 87 ? -5.999 8.692 -6.095 1.00 86.12 87 GLY A O 1
ATOM 683 N N . LEU A 1 88 ? -4.398 7.159 -6.414 1.00 85.69 88 LEU A N 1
ATOM 684 C CA . LEU A 1 88 ? -3.800 7.331 -5.090 1.00 85.69 88 LEU A CA 1
ATOM 685 C C . LEU A 1 88 ? -3.022 8.648 -5.012 1.00 85.69 88 LEU A C 1
ATOM 687 O O . LEU A 1 88 ? -2.239 8.982 -5.903 1.00 85.69 88 LEU A O 1
ATOM 691 N N . GLY A 1 89 ? -3.189 9.371 -3.902 1.00 79.69 89 GLY A N 1
ATOM 692 C CA . GLY A 1 89 ? -2.459 10.613 -3.642 1.00 79.69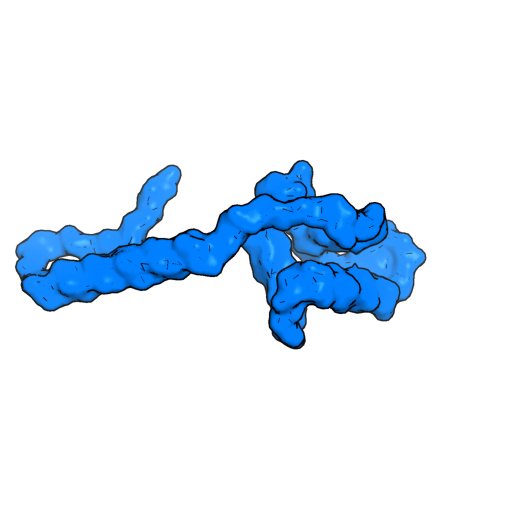 89 GLY A CA 1
ATOM 693 C C . GLY A 1 89 ? -0.933 10.418 -3.574 1.00 79.69 89 GLY A C 1
ATOM 694 O O . GLY A 1 89 ? -0.463 9.298 -3.342 1.00 79.69 89 GLY A O 1
ATOM 695 N N . PRO A 1 90 ? -0.144 11.507 -3.695 1.00 74.31 90 PRO A N 1
ATOM 696 C CA . PRO A 1 90 ? 1.312 11.493 -3.919 1.00 74.31 90 PRO A CA 1
ATOM 697 C C . PRO A 1 90 ? 2.160 10.991 -2.733 1.00 74.31 90 PRO A C 1
ATOM 699 O O . PRO A 1 90 ? 3.379 11.154 -2.720 1.00 74.31 90 PRO A O 1
ATOM 702 N N . ASN A 1 91 ? 1.545 10.390 -1.718 1.00 80.56 91 ASN A N 1
ATOM 703 C CA . ASN A 1 91 ? 2.242 9.887 -0.546 1.00 80.56 91 ASN A CA 1
ATOM 704 C C . ASN A 1 91 ? 2.974 8.564 -0.860 1.00 80.56 91 ASN A C 1
ATOM 706 O O . ASN A 1 91 ? 2.420 7.621 -1.426 1.00 80.56 91 ASN A O 1
ATOM 710 N N . THR A 1 92 ? 4.237 8.484 -0.436 1.00 77.50 92 THR A N 1
ATOM 711 C CA . THR A 1 92 ? 5.143 7.333 -0.580 1.00 77.50 92 THR A CA 1
ATOM 712 C C . THR A 1 92 ? 4.531 6.010 -0.115 1.00 77.50 92 THR A C 1
ATOM 714 O O . THR A 1 92 ? 4.813 4.954 -0.691 1.00 77.50 92 THR A O 1
ATOM 717 N N . HIS A 1 93 ? 3.695 6.057 0.925 1.00 85.12 93 HIS A N 1
ATOM 718 C CA . HIS A 1 93 ? 3.105 4.870 1.543 1.00 85.12 93 HIS A CA 1
ATOM 719 C C . HIS A 1 93 ? 1.693 4.539 1.047 1.00 85.12 93 HIS A C 1
ATOM 721 O O . HIS A 1 93 ? 1.186 3.476 1.404 1.00 85.12 93 HIS A O 1
ATOM 727 N N . SER A 1 94 ? 1.085 5.369 0.187 1.00 87.56 94 SER A N 1
ATOM 728 C CA . SER A 1 94 ? -0.289 5.164 -0.302 1.00 87.56 94 SER A CA 1
ATOM 729 C C . SER A 1 94 ? -0.480 3.786 -0.928 1.00 87.56 94 SER A C 1
ATOM 731 O O . SER A 1 94 ? -1.412 3.072 -0.577 1.00 87.56 94 SER A O 1
ATOM 733 N N . LEU A 1 95 ? 0.437 3.379 -1.814 1.00 89.50 95 LEU A N 1
ATOM 734 C CA . LEU A 1 95 ? 0.334 2.096 -2.511 1.00 89.50 95 LEU A CA 1
ATOM 735 C C . LEU A 1 95 ? 0.432 0.905 -1.557 1.00 89.50 95 LEU A C 1
ATOM 737 O O . LEU A 1 95 ? -0.287 -0.074 -1.712 1.00 89.50 95 LEU A O 1
ATOM 741 N N . VAL A 1 96 ? 1.319 0.985 -0.563 1.00 90.19 96 VAL A N 1
ATOM 742 C CA . VA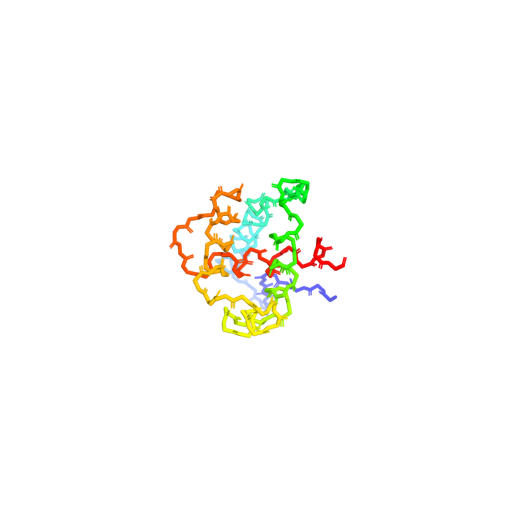L A 1 96 ? 1.477 -0.094 0.419 1.00 90.19 96 VAL A CA 1
ATOM 743 C C . VAL A 1 96 ? 0.227 -0.184 1.286 1.00 90.19 96 VAL A C 1
ATOM 745 O O . VAL A 1 96 ? -0.306 -1.273 1.451 1.00 90.19 96 VAL A O 1
ATOM 748 N N . SER A 1 97 ? -0.278 0.952 1.779 1.00 88.06 97 SER A N 1
ATOM 749 C CA . SER A 1 97 ? -1.521 1.004 2.556 1.00 88.06 97 SER A CA 1
ATOM 750 C C . SER A 1 97 ? -2.692 0.401 1.780 1.00 88.06 97 SER A C 1
ATOM 752 O O . SER A 1 97 ? -3.400 -0.453 2.307 1.00 88.06 97 SER A O 1
ATOM 754 N N . TRP A 1 98 ? -2.834 0.775 0.506 1.00 89.12 98 TRP A N 1
ATOM 755 C CA . TRP A 1 98 ? -3.881 0.255 -0.367 1.00 89.12 98 TRP A CA 1
ATOM 756 C C . TRP A 1 98 ? -3.780 -1.267 -0.539 1.00 89.12 98 TRP A C 1
ATOM 758 O O . TRP A 1 98 ? -4.769 -1.976 -0.373 1.00 89.12 98 TRP A O 1
ATOM 768 N N . VAL A 1 99 ? -2.576 -1.798 -0.787 1.00 89.62 99 VAL A N 1
ATOM 769 C CA . VAL A 1 99 ? -2.354 -3.251 -0.893 1.00 89.62 99 VAL A CA 1
ATOM 770 C C . VAL A 1 99 ? -2.712 -3.972 0.413 1.00 89.62 99 VAL A C 1
ATOM 772 O O . VAL A 1 99 ? -3.325 -5.034 0.377 1.00 89.62 99 VAL A O 1
ATOM 775 N N . GLN A 1 100 ? -2.379 -3.398 1.574 1.00 86.38 100 GLN A N 1
ATOM 776 C CA . GLN A 1 100 ? -2.699 -3.999 2.876 1.00 86.38 100 GLN A CA 1
ATOM 777 C C . GLN A 1 100 ? -4.205 -4.009 3.178 1.00 86.38 100 GLN A C 1
ATOM 779 O O . GLN A 1 100 ? -4.678 -4.926 3.847 1.00 86.38 100 GLN A O 1
ATOM 784 N N . GLN A 1 101 ? -4.954 -3.020 2.690 1.00 84.19 101 GLN A N 1
ATOM 785 C CA . GLN A 1 101 ? -6.416 -2.985 2.792 1.00 84.19 101 GLN A CA 1
ATOM 786 C C . GLN A 1 101 ? -7.079 -3.999 1.846 1.00 84.19 101 GLN A C 1
ATOM 788 O O . GLN A 1 101 ? -8.112 -4.570 2.182 1.00 84.19 101 GLN A O 1
ATOM 793 N N . ASN A 1 102 ? -6.451 -4.279 0.700 1.00 86.81 102 ASN A N 1
ATOM 794 C CA . ASN A 1 102 ? -7.001 -5.096 -0.385 1.00 86.81 102 ASN A CA 1
ATOM 795 C C . ASN A 1 102 ? -6.344 -6.485 -0.509 1.00 86.81 102 ASN A C 1
ATOM 797 O O . ASN A 1 102 ? -6.353 -7.085 -1.584 1.00 86.81 102 ASN A O 1
ATOM 801 N N . LYS A 1 103 ? -5.775 -7.031 0.578 1.00 80.75 103 LYS A N 1
ATOM 802 C CA . LYS A 1 103 ? -5.048 -8.319 0.550 1.00 80.75 103 LYS A CA 1
ATOM 803 C C . LYS A 1 103 ? -5.854 -9.475 -0.027 1.00 80.75 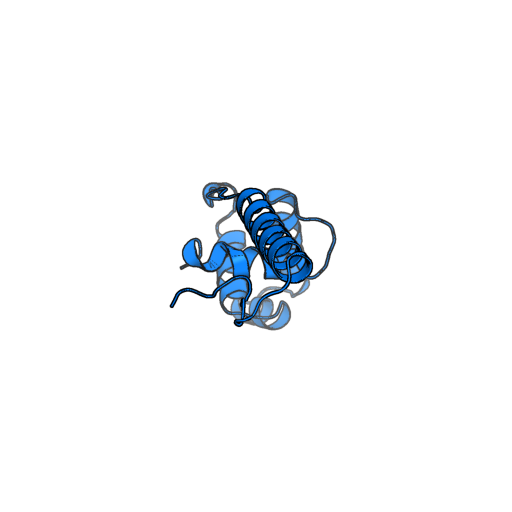103 LYS A C 1
ATOM 805 O O . LYS A 1 103 ? -5.289 -10.319 -0.711 1.00 80.75 103 LYS A O 1
ATOM 810 N N . SER A 1 104 ? -7.155 -9.519 0.250 1.00 78.06 104 SER A N 1
ATOM 811 C CA . SER A 1 104 ? -8.040 -10.578 -0.242 1.00 78.06 104 SER A CA 1
ATOM 812 C C . SER A 1 104 ? -8.183 -10.588 -1.765 1.00 78.06 104 SER A C 1
ATOM 814 O O . SER A 1 104 ? -8.533 -11.627 -2.306 1.00 78.06 104 SER A O 1
ATOM 816 N N . LEU A 1 105 ? -7.902 -9.471 -2.449 1.00 73.94 105 LEU A N 1
ATOM 817 C CA . LEU A 1 105 ? -7.947 -9.371 -3.912 1.00 73.94 105 LEU A CA 1
ATOM 818 C C . LEU A 1 105 ? -6.661 -9.879 -4.583 1.00 73.94 105 LEU A C 1
ATOM 820 O O . LEU A 1 105 ? -6.667 -10.167 -5.773 1.00 73.94 105 LEU A O 1
ATOM 824 N N . LEU A 1 106 ? -5.545 -9.948 -3.849 1.00 73.19 106 LEU A N 1
ATOM 825 C CA . LEU A 1 106 ? -4.205 -10.207 -4.396 1.00 73.19 106 LEU A CA 1
ATOM 826 C C . LEU A 1 106 ? -3.646 -11.595 -4.021 1.00 73.19 106 LEU A C 1
ATOM 828 O O . LEU A 1 106 ? -2.440 -11.810 -4.173 1.00 73.19 106 LEU A O 1
ATOM 832 N N . ASN A 1 107 ? -4.497 -12.492 -3.508 1.00 58.50 107 ASN A N 1
ATOM 833 C CA . ASN A 1 107 ? -4.164 -13.873 -3.132 1.00 58.50 107 ASN A CA 1
ATOM 834 C C . ASN A 1 107 ? -4.475 -14.873 -4.246 1.00 58.50 107 ASN A C 1
ATOM 836 O O . ASN A 1 107 ? -5.517 -14.703 -4.914 1.00 58.50 107 ASN A O 1
#

Sequence (107 aa):
TTNPYGFLVKPYHEATVHTTIELALDSFRKKETEPSSEVDLSIFTSAERVVLSLINQNMTTKQISEHLSVSPSTVKNHRHAICSKLGLGPNTHSLVSWVQQNKSLLN

Secondary structure (DSSP, 8-state):
----S---PSSPPHHHHHHHHHHHHHHHHHHHHS------GGGS-HHHHHHHHHHHTT--HHHHHHHTTS-HHHHHHHHHHHHHHTT--S-TTHHHHHHHHTGGG--

pLDDT: mean 85.43, std 11.74, range [49.41, 96.81]